Protein AF-B7PDA0-F1 (afdb_monomer_lite)

Structure (mmCIF, N/CA/C/O backbone):
data_AF-B7PDA0-F1
#
_entry.id   AF-B7PDA0-F1
#
loop_
_atom_site.group_PDB
_atom_site.id
_atom_site.type_symbol
_atom_site.label_atom_id
_atom_site.label_alt_id
_atom_site.label_comp_id
_atom_site.label_asym_id
_atom_site.label_entity_id
_atom_site.label_seq_id
_atom_site.pdbx_PDB_ins_code
_atom_site.Cartn_x
_atom_site.Cartn_y
_atom_site.Cartn_z
_atom_site.occupancy
_atom_site.B_iso_or_equiv
_atom_site.auth_seq_id
_atom_site.auth_comp_id
_atom_site.auth_asym_id
_atom_site.auth_atom_id
_atom_site.pdbx_PDB_model_num
ATOM 1 N N . MET A 1 1 ? 24.132 -3.371 -11.808 1.00 82.56 1 MET A N 1
ATOM 2 C CA . MET A 1 1 ? 24.101 -2.641 -10.522 1.00 82.56 1 MET A CA 1
ATOM 3 C C . MET A 1 1 ? 23.304 -1.367 -10.715 1.00 82.56 1 MET A C 1
ATOM 5 O O . MET A 1 1 ? 23.532 -0.691 -11.712 1.00 82.56 1 MET A O 1
ATOM 9 N N . CYS A 1 2 ? 22.352 -1.078 -9.827 1.00 94.75 2 CYS A N 1
ATOM 10 C CA . CYS A 1 2 ? 21.539 0.135 -9.907 1.00 94.75 2 CYS A CA 1
ATOM 11 C C . CYS A 1 2 ? 22.238 1.272 -9.139 1.00 94.75 2 CYS A C 1
ATOM 13 O O . CYS A 1 2 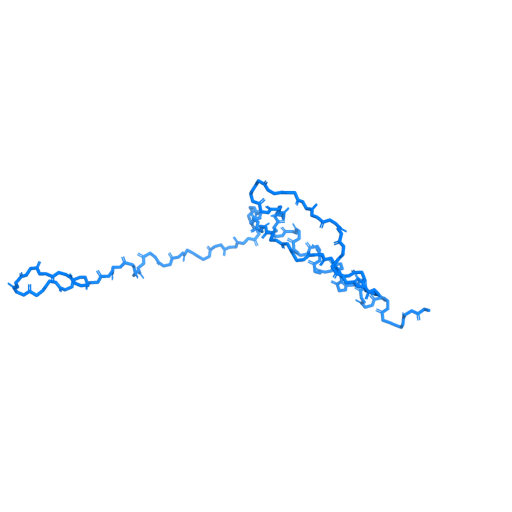? 22.461 1.119 -7.940 1.00 94.75 2 CYS A O 1
ATOM 15 N N . PRO A 1 3 ? 22.563 2.418 -9.768 1.00 96.25 3 PRO A N 1
ATOM 16 C CA . PRO A 1 3 ? 23.236 3.527 -9.081 1.00 96.25 3 PRO A CA 1
ATOM 17 C C . PRO A 1 3 ? 22.450 4.102 -7.893 1.00 96.25 3 PRO A C 1
ATOM 19 O O . PRO A 1 3 ? 23.038 4.666 -6.976 1.00 96.25 3 PRO A O 1
ATOM 22 N N . ALA A 1 4 ? 21.124 3.953 -7.905 1.00 97.00 4 ALA A N 1
ATOM 23 C CA . ALA A 1 4 ? 20.220 4.477 -6.886 1.00 97.00 4 ALA A CA 1
ATOM 24 C C . ALA A 1 4 ? 19.771 3.419 -5.861 1.00 97.00 4 ALA A C 1
ATOM 26 O O . ALA A 1 4 ? 18.840 3.672 -5.103 1.00 97.00 4 ALA A O 1
ATOM 27 N N . GLU A 1 5 ? 20.408 2.246 -5.816 1.00 97.56 5 GLU A N 1
ATOM 28 C CA . GLU A 1 5 ? 20.005 1.137 -4.939 1.00 97.56 5 GLU A CA 1
ATOM 29 C C . GLU A 1 5 ? 19.922 1.549 -3.461 1.00 97.56 5 GLU A C 1
ATOM 31 O O . GLU A 1 5 ? 18.895 1.352 -2.814 1.00 97.56 5 GLU A O 1
ATOM 36 N N . SER A 1 6 ? 20.961 2.202 -2.936 1.00 97.25 6 SER A N 1
ATOM 37 C CA . SER A 1 6 ? 20.982 2.661 -1.541 1.00 97.25 6 SER A CA 1
ATOM 38 C C . SER A 1 6 ? 19.885 3.684 -1.237 1.00 97.25 6 SER A C 1
ATOM 40 O O . SER A 1 6 ? 19.309 3.662 -0.149 1.00 97.25 6 SER A O 1
ATOM 42 N N . LEU A 1 7 ? 19.582 4.566 -2.195 1.00 97.94 7 LEU A N 1
ATOM 43 C CA . LEU A 1 7 ? 18.528 5.568 -2.046 1.00 97.94 7 LEU A CA 1
ATOM 44 C C . LEU A 1 7 ? 17.145 4.906 -2.044 1.00 97.94 7 LEU A C 1
ATOM 46 O O . LEU A 1 7 ? 16.350 5.175 -1.147 1.00 97.94 7 LEU A O 1
ATOM 50 N N . ALA A 1 8 ? 16.892 4.001 -2.991 1.00 97.75 8 ALA A N 1
ATOM 51 C CA . ALA A 1 8 ? 15.637 3.260 -3.086 1.00 97.75 8 ALA A CA 1
ATOM 52 C C . ALA A 1 8 ? 15.386 2.406 -1.833 1.00 97.75 8 ALA A C 1
ATOM 54 O O . ALA A 1 8 ? 14.276 2.389 -1.303 1.00 97.75 8 ALA A O 1
ATOM 55 N N . ASN A 1 9 ? 16.423 1.755 -1.297 1.00 97.81 9 ASN A N 1
ATOM 56 C CA . ASN A 1 9 ? 16.317 0.980 -0.060 1.00 97.81 9 ASN A CA 1
ATOM 57 C C . ASN A 1 9 ? 15.915 1.855 1.136 1.00 97.81 9 ASN A C 1
ATOM 59 O O . ASN A 1 9 ? 15.052 1.468 1.927 1.00 97.81 9 ASN A O 1
ATOM 63 N N . LEU A 1 10 ? 16.511 3.044 1.260 1.00 98.31 10 LEU A N 1
ATOM 64 C CA . LEU A 1 10 ? 16.169 3.999 2.313 1.00 98.31 10 LEU A CA 1
ATOM 65 C C . LEU A 1 10 ? 14.737 4.519 2.154 1.00 98.31 10 LEU A C 1
ATOM 67 O O . LEU A 1 10 ? 14.002 4.601 3.139 1.00 98.31 10 LEU A O 1
ATOM 71 N N . GLU A 1 11 ? 14.326 4.830 0.926 1.00 98.31 11 GLU A N 1
ATOM 72 C CA . GLU A 1 11 ? 12.968 5.269 0.614 1.00 98.31 11 GLU A CA 1
ATOM 73 C C . GLU A 1 11 ? 11.934 4.208 1.013 1.00 98.31 11 GLU A C 1
ATOM 75 O O . GLU A 1 11 ? 11.055 4.483 1.836 1.00 98.31 11 GLU A O 1
ATOM 80 N N . VAL A 1 12 ? 12.078 2.978 0.510 1.00 98.12 12 VAL A N 1
ATOM 81 C CA . VAL A 1 12 ? 11.176 1.859 0.824 1.00 98.12 12 VAL A CA 1
ATOM 82 C C . VAL A 1 12 ? 11.126 1.612 2.330 1.00 98.12 12 VAL A C 1
ATOM 84 O O . VAL A 1 12 ? 10.039 1.456 2.890 1.00 98.12 12 VAL A O 1
ATOM 87 N N . PHE A 1 13 ? 12.276 1.634 3.008 1.00 98.31 13 PHE A N 1
ATOM 88 C CA . PHE A 1 13 ? 12.345 1.457 4.456 1.00 98.31 13 PHE A CA 1
ATOM 89 C C . PHE A 1 1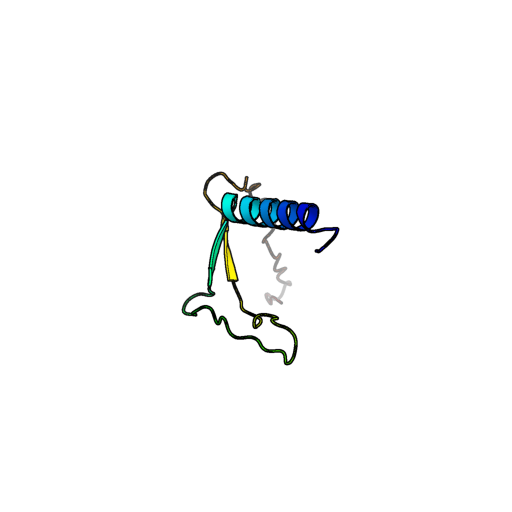3 ? 11.555 2.535 5.202 1.00 98.31 13 PHE A C 1
ATOM 91 O O . PHE A 1 13 ? 10.728 2.211 6.059 1.00 98.31 13 PHE A O 1
ATOM 98 N N . LEU A 1 14 ? 11.774 3.814 4.887 1.00 98.25 14 LEU A N 1
ATOM 99 C CA . LEU A 1 14 ? 11.089 4.911 5.567 1.00 98.25 14 LEU A CA 1
ATOM 100 C C . LEU A 1 14 ? 9.582 4.879 5.306 1.00 98.25 14 LEU A C 1
ATOM 102 O O . LEU A 1 14 ? 8.810 5.010 6.256 1.00 98.25 14 LEU A O 1
ATOM 106 N N . TYR A 1 15 ? 9.149 4.650 4.065 1.00 97.94 15 TYR A N 1
ATOM 107 C CA . TYR A 1 15 ? 7.723 4.544 3.752 1.00 97.94 15 TYR A CA 1
ATOM 108 C C . TYR A 1 15 ? 7.072 3.365 4.471 1.00 97.94 15 TYR A C 1
ATOM 110 O O . TYR A 1 15 ? 6.077 3.551 5.177 1.00 97.94 15 TYR A O 1
ATOM 118 N N . LEU A 1 16 ? 7.653 2.170 4.347 1.00 97.94 16 LEU A N 1
ATOM 119 C CA . LEU A 1 16 ? 7.093 0.952 4.921 1.00 97.94 16 LEU A CA 1
ATOM 120 C C . LEU A 1 16 ? 7.034 1.031 6.447 1.00 97.94 16 LEU A C 1
ATOM 122 O O . LEU A 1 16 ? 5.987 0.776 7.045 1.00 97.94 16 LEU A O 1
ATOM 126 N N . THR A 1 17 ? 8.131 1.428 7.094 1.00 96.94 17 THR A N 1
ATOM 127 C CA . THR A 1 17 ? 8.176 1.506 8.559 1.00 96.94 17 THR A CA 1
ATOM 128 C C . THR A 1 17 ? 7.235 2.572 9.098 1.00 96.94 17 THR A C 1
ATOM 130 O O . THR A 1 17 ? 6.521 2.299 10.060 1.00 96.94 17 THR A O 1
ATOM 133 N N . ARG A 1 18 ? 7.153 3.759 8.482 1.00 95.75 18 ARG A N 1
ATOM 134 C CA . ARG A 1 18 ? 6.219 4.811 8.920 1.00 95.75 18 ARG A CA 1
ATOM 135 C C . ARG A 1 18 ? 4.767 4.395 8.757 1.00 95.75 18 ARG A C 1
ATOM 137 O O . ARG A 1 18 ? 3.958 4.643 9.654 1.00 95.75 18 ARG A O 1
ATOM 144 N N . LEU A 1 19 ? 4.441 3.759 7.639 1.00 96.00 19 LEU A N 1
ATOM 145 C CA . LEU A 1 19 ? 3.100 3.270 7.356 1.00 96.00 19 LEU A CA 1
ATOM 146 C C . LEU A 1 19 ? 2.695 2.205 8.380 1.00 96.00 19 LEU A C 1
ATOM 148 O O . LEU A 1 19 ? 1.649 2.338 9.015 1.00 96.00 19 LEU A O 1
ATOM 152 N N . LEU A 1 20 ? 3.562 1.226 8.643 1.00 95.44 20 LEU A N 1
ATOM 153 C CA . LEU A 1 20 ? 3.286 0.172 9.619 1.00 95.44 20 LEU A CA 1
ATOM 154 C C . LEU A 1 20 ? 3.340 0.667 11.069 1.00 95.44 20 LEU A C 1
ATOM 156 O O . LEU A 1 20 ? 2.580 0.184 11.892 1.00 95.44 20 LEU A O 1
ATOM 160 N N . GLN A 1 21 ? 4.156 1.657 11.426 1.00 94.88 21 GLN A N 1
ATOM 161 C CA . GLN A 1 21 ? 4.125 2.249 12.774 1.00 94.88 21 GLN A CA 1
ATOM 162 C C . GLN A 1 21 ? 2.779 2.928 13.074 1.00 94.88 21 GLN A C 1
ATOM 164 O O . GLN A 1 21 ? 2.325 2.951 14.222 1.00 94.88 21 GLN A O 1
ATOM 169 N N . LYS A 1 22 ? 2.130 3.490 12.049 1.00 95.00 22 LYS A N 1
ATOM 170 C CA . LYS A 1 22 ? 0.900 4.270 12.214 1.00 95.00 22 LYS A CA 1
ATOM 171 C C . LYS A 1 22 ? -0.372 3.479 11.955 1.00 95.00 22 LYS A C 1
ATOM 173 O O . LYS A 1 22 ? -1.390 3.818 12.552 1.00 95.00 22 LYS A O 1
ATOM 178 N N . PHE A 1 23 ? -0.321 2.452 11.113 1.00 96.88 23 PHE A N 1
ATOM 179 C CA . PHE A 1 23 ? -1.504 1.737 10.654 1.00 96.88 23 PHE A CA 1
ATOM 180 C C . PHE A 1 23 ? -1.346 0.216 10.738 1.00 96.88 23 PHE A C 1
ATOM 182 O O . PHE A 1 23 ? -0.282 -0.366 10.516 1.00 96.88 23 PHE A O 1
ATOM 189 N N . THR A 1 24 ? -2.450 -0.448 11.040 1.00 95.62 24 THR A N 1
ATOM 190 C CA . THR A 1 24 ? -2.684 -1.848 10.703 1.00 95.62 24 THR A CA 1
ATOM 191 C C . THR A 1 24 ? -3.314 -1.877 9.316 1.00 95.62 24 THR A C 1
ATOM 193 O O . THR A 1 24 ? -4.366 -1.275 9.103 1.00 95.62 24 THR A O 1
ATOM 196 N N . VAL A 1 25 ? -2.643 -2.528 8.368 1.00 95.00 25 VAL A N 1
ATOM 197 C CA . VAL A 1 25 ? -3.091 -2.636 6.975 1.00 95.00 25 VAL A CA 1
ATOM 198 C C . VAL A 1 25 ? -3.803 -3.965 6.801 1.00 95.00 25 VAL A C 1
ATOM 200 O O . VAL A 1 25 ? -3.253 -5.002 7.166 1.00 95.00 25 VAL A O 1
ATOM 203 N N . LEU A 1 26 ? -5.018 -3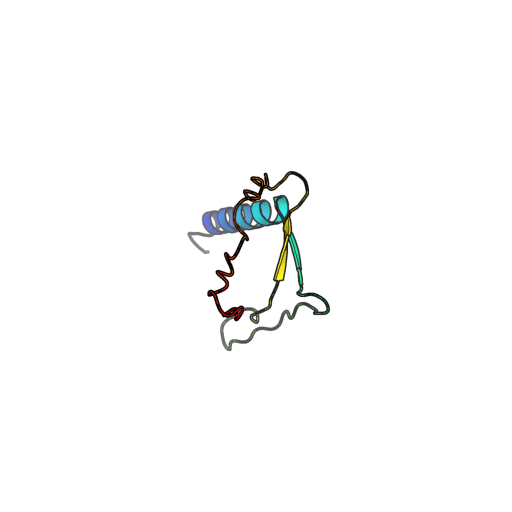.930 6.269 1.00 95.44 26 LEU A N 1
ATOM 204 C CA . LEU A 1 26 ? -5.859 -5.103 6.047 1.00 95.44 26 LEU A CA 1
ATOM 205 C C . LEU A 1 26 ? -6.435 -5.065 4.627 1.00 95.44 26 LEU A C 1
ATOM 207 O O . LEU A 1 26 ? -6.545 -3.978 4.051 1.00 95.44 26 LEU A O 1
ATOM 211 N N . PRO A 1 27 ? -6.852 -6.210 4.066 1.00 96.19 27 PRO A N 1
ATOM 212 C CA . PRO A 1 27 ? -7.689 -6.207 2.874 1.00 96.19 27 PRO A CA 1
ATOM 213 C C . PRO A 1 27 ? -9.027 -5.495 3.134 1.00 96.19 27 PRO A C 1
ATOM 215 O O . PRO A 1 27 ? -9.420 -5.221 4.283 1.00 96.19 27 PRO A O 1
ATOM 218 N N . GLU A 1 28 ? -9.744 -5.202 2.053 1.00 94.88 28 GLU A N 1
ATOM 219 C CA . GLU A 1 28 ? -11.167 -4.880 2.127 1.00 94.88 28 GLU A CA 1
ATOM 220 C C . GLU A 1 28 ? -11.943 -6.002 2.854 1.00 94.88 28 GLU A C 1
ATOM 222 O O . GLU A 1 28 ? -11.573 -7.179 2.808 1.00 94.88 28 GLU A O 1
ATOM 227 N N . ASP A 1 29 ? -12.990 -5.632 3.596 1.00 93.31 29 ASP A N 1
ATOM 228 C CA . ASP A 1 29 ? -13.757 -6.580 4.407 1.00 93.31 29 ASP A CA 1
ATOM 229 C C . ASP A 1 29 ? -14.320 -7.725 3.553 1.00 93.31 29 ASP A C 1
ATOM 231 O O . ASP A 1 29 ? -14.969 -7.503 2.535 1.00 93.31 29 ASP A O 1
ATOM 235 N N . GLY A 1 30 ? -14.048 -8.965 3.970 1.00 92.88 30 GLY A N 1
ATOM 236 C CA . GLY A 1 30 ? -14.498 -10.167 3.262 1.00 92.88 30 GLY A CA 1
ATOM 237 C C . GLY A 1 30 ? -13.723 -10.510 1.984 1.00 92.88 30 GLY A C 1
ATOM 238 O O . GLY A 1 30 ? -14.109 -11.452 1.298 1.00 92.88 30 GLY A O 1
ATOM 239 N N . THR A 1 31 ? -12.632 -9.801 1.665 1.00 93.06 31 THR A N 1
ATOM 240 C CA . THR A 1 31 ? -11.796 -10.087 0.482 1.00 93.06 31 THR A CA 1
ATOM 241 C C . THR A 1 31 ? -10.412 -10.626 0.841 1.00 93.06 31 THR A C 1
ATOM 243 O O . THR A 1 31 ? -9.861 -10.346 1.907 1.00 93.06 31 THR A O 1
ATOM 246 N N . THR A 1 32 ? -9.839 -11.412 -0.071 1.00 93.06 32 THR A N 1
ATOM 247 C CA . THR A 1 32 ? -8.456 -11.903 -0.007 1.00 93.06 32 THR A CA 1
ATOM 248 C C . THR A 1 32 ? -7.571 -11.123 -0.974 1.00 93.06 32 THR A C 1
ATOM 250 O O . THR A 1 32 ? -8.030 -10.705 -2.034 1.00 93.06 32 THR A O 1
ATOM 253 N N . ILE A 1 33 ? -6.296 -10.963 -0.625 1.00 93.69 33 ILE A N 1
ATOM 254 C CA . ILE A 1 33 ? -5.302 -10.285 -1.465 1.00 93.69 33 ILE A CA 1
ATOM 255 C C . ILE A 1 33 ? -5.001 -11.129 -2.707 1.00 93.69 33 ILE A C 1
ATOM 257 O O . ILE A 1 33 ? -4.662 -12.307 -2.588 1.00 93.69 33 ILE A O 1
ATOM 261 N N . ASP A 1 34 ? -5.094 -10.512 -3.883 1.00 92.56 34 ASP A N 1
ATOM 262 C CA . ASP A 1 34 ? -4.661 -11.101 -5.153 1.00 92.56 34 ASP A CA 1
ATOM 263 C C . ASP A 1 34 ? -3.209 -10.677 -5.412 1.00 92.56 34 ASP A C 1
ATOM 265 O O . ASP A 1 34 ? -2.881 -9.488 -5.372 1.00 92.56 34 ASP A O 1
ATOM 269 N N . LEU A 1 35 ? -2.327 -11.656 -5.616 1.00 91.12 35 LEU A N 1
ATOM 270 C CA . LEU A 1 35 ? -0.895 -11.441 -5.856 1.00 91.12 35 LEU A CA 1
ATOM 271 C C . LEU A 1 35 ? -0.523 -11.576 -7.340 1.00 91.12 35 LEU A C 1
ATOM 273 O O . LEU A 1 35 ? 0.660 -11.535 -7.676 1.00 91.12 35 LEU A O 1
ATOM 277 N N . ASN A 1 36 ? -1.512 -11.750 -8.221 1.00 91.12 36 ASN A N 1
ATOM 278 C CA . ASN A 1 36 ? -1.290 -11.762 -9.660 1.00 91.12 36 ASN A CA 1
ATOM 279 C C . ASN A 1 36 ? -1.046 -10.348 -10.217 1.00 91.12 36 ASN A C 1
ATOM 281 O O . ASN A 1 36 ? -1.301 -9.325 -9.572 1.00 91.12 36 ASN A O 1
ATOM 285 N N . TYR A 1 37 ? -0.555 -10.313 -11.453 1.00 89.62 37 TYR A N 1
ATOM 286 C CA . TYR A 1 37 ? -0.237 -9.100 -12.198 1.00 89.62 37 TYR A CA 1
ATOM 287 C C . TYR A 1 37 ? -1.219 -8.933 -13.360 1.00 89.62 37 TYR A C 1
ATOM 289 O O . TYR A 1 37 ? -1.558 -9.916 -14.017 1.00 89.62 37 TYR A O 1
ATOM 297 N N . ASP A 1 38 ? -1.625 -7.696 -13.643 1.00 82.62 38 ASP A N 1
ATOM 298 C CA . ASP A 1 38 ? -2.545 -7.384 -14.752 1.00 82.62 38 ASP A CA 1
ATOM 299 C C . ASP A 1 38 ? -1.803 -6.986 -16.046 1.00 82.62 38 ASP A C 1
ATOM 301 O O . ASP A 1 38 ? -2.432 -6.608 -17.032 1.00 82.62 38 ASP A O 1
ATOM 305 N N . THR A 1 39 ? -0.462 -6.995 -16.063 1.00 79.44 39 THR A N 1
ATOM 306 C CA . THR A 1 39 ? 0.333 -6.415 -17.162 1.00 79.44 39 THR A CA 1
ATOM 307 C C . THR A 1 39 ? 1.309 -7.411 -17.781 1.00 79.44 39 THR A C 1
ATOM 309 O O . THR A 1 39 ? 2.092 -8.061 -17.092 1.00 79.44 39 THR A O 1
ATOM 312 N N . GLU A 1 40 ? 1.315 -7.481 -19.112 1.00 76.94 40 GLU A N 1
ATOM 313 C CA . GLU A 1 40 ? 2.313 -8.228 -19.877 1.00 76.94 40 GLU A CA 1
ATOM 314 C C . GLU A 1 40 ? 3.630 -7.430 -19.932 1.00 76.94 40 GLU A C 1
ATOM 316 O O . GLU A 1 40 ? 3.662 -6.276 -20.354 1.00 76.94 40 GLU A O 1
ATOM 321 N N . GLY A 1 41 ? 4.729 -8.026 -19.458 1.00 77.62 41 GLY A N 1
ATOM 322 C CA . GLY A 1 41 ? 6.074 -7.426 -19.484 1.00 77.62 41 GLY A CA 1
ATOM 323 C C . GLY A 1 41 ? 6.462 -6.583 -18.261 1.00 77.62 41 GLY A C 1
ATOM 324 O O . GLY A 1 41 ? 7.649 -6.314 -18.075 1.00 77.62 41 GLY A O 1
ATOM 325 N N . PHE A 1 42 ? 5.513 -6.235 -17.386 1.00 76.94 42 PHE A N 1
ATOM 326 C CA . PHE A 1 42 ? 5.781 -5.552 -16.116 1.00 76.94 42 PHE A CA 1
ATOM 327 C C . PHE A 1 42 ? 5.076 -6.257 -14.955 1.00 76.94 42 PHE A C 1
ATOM 329 O O . PHE A 1 42 ? 3.884 -6.534 -15.020 1.00 76.94 42 PHE A O 1
ATOM 336 N N . CYS A 1 43 ? 5.788 -6.491 -13.852 1.00 84.75 43 CYS A N 1
ATOM 337 C CA . CYS A 1 43 ? 5.230 -7.092 -12.637 1.00 84.75 43 CYS A CA 1
ATOM 338 C C . CYS A 1 43 ? 4.452 -6.055 -11.802 1.00 84.75 43 CYS A C 1
ATOM 340 O O . CYS A 1 43 ? 4.793 -5.799 -10.645 1.00 84.75 43 CYS A O 1
ATOM 342 N N . ILE A 1 44 ? 3.442 -5.412 -12.397 1.00 90.19 44 ILE A N 1
ATOM 343 C CA . ILE A 1 44 ? 2.574 -4.454 -11.700 1.00 90.19 44 ILE A CA 1
ATOM 344 C C . ILE A 1 44 ? 1.432 -5.232 -11.043 1.00 90.19 44 ILE A C 1
ATOM 346 O O . ILE A 1 44 ? 0.668 -5.893 -11.754 1.00 90.19 44 ILE A O 1
ATOM 350 N N . PRO A 1 45 ? 1.326 -5.217 -9.703 1.00 90.81 45 PRO A N 1
ATOM 351 C CA . PRO A 1 45 ? 0.287 -5.965 -9.012 1.00 90.81 45 PRO A CA 1
ATOM 352 C C . PRO A 1 45 ? -1.089 -5.419 -9.383 1.00 90.81 45 PRO A C 1
ATOM 354 O O . PRO A 1 45 ? -1.260 -4.215 -9.600 1.00 90.81 45 PRO A O 1
ATOM 357 N N . LYS A 1 46 ? -2.079 -6.308 -9.406 1.00 90.94 46 LYS A N 1
ATOM 358 C CA . LYS A 1 46 ? -3.474 -5.933 -9.620 1.00 90.94 46 LYS A CA 1
ATOM 359 C C . LYS A 1 46 ? -3.943 -4.877 -8.621 1.00 90.94 46 LYS A C 1
ATOM 361 O O . LYS A 1 46 ? -3.618 -4.924 -7.428 1.00 90.94 46 LYS A O 1
ATOM 366 N N . SER A 1 47 ? -4.739 -3.926 -9.112 1.00 91.88 47 SER A N 1
ATOM 367 C CA . SER A 1 47 ? -5.333 -2.894 -8.262 1.00 91.88 47 SER A CA 1
ATOM 368 C C . SER A 1 47 ? -6.299 -3.529 -7.265 1.00 91.88 47 SER A C 1
ATOM 370 O O . SER A 1 47 ? -7.226 -4.243 -7.645 1.00 91.88 47 SER A O 1
ATOM 372 N N . GLN A 1 48 ? -6.076 -3.272 -5.978 1.00 93.06 48 GLN A N 1
ATOM 373 C CA . GLN A 1 48 ? -6.863 -3.846 -4.894 1.00 93.06 48 GLN A CA 1
ATOM 374 C C . GLN A 1 48 ? -7.070 -2.837 -3.770 1.00 93.06 48 GLN A C 1
ATOM 376 O O . GLN A 1 48 ? -6.209 -2.003 -3.479 1.00 93.06 48 GLN A O 1
ATOM 381 N N . ARG A 1 49 ? -8.244 -2.900 -3.140 1.00 95.38 49 ARG A N 1
ATOM 382 C CA . ARG A 1 49 ? -8.616 -1.996 -2.053 1.00 95.38 49 ARG A CA 1
ATOM 383 C C . ARG A 1 49 ? -8.044 -2.514 -0.738 1.00 95.38 49 ARG A C 1
ATOM 385 O O . ARG A 1 49 ? -8.185 -3.683 -0.396 1.00 95.38 49 ARG A O 1
ATOM 392 N N . LEU A 1 50 ? -7.417 -1.610 0.007 1.00 95.62 50 LEU A N 1
ATOM 393 C CA . LEU A 1 50 ? -6.847 -1.872 1.324 1.00 95.62 50 LEU A CA 1
ATOM 394 C C . LEU A 1 50 ? -7.468 -0.932 2.350 1.00 95.62 50 LEU A C 1
ATOM 396 O O . LEU A 1 50 ? -7.849 0.200 2.041 1.00 95.62 50 LEU A O 1
ATOM 400 N N . ARG A 1 51 ? -7.524 -1.390 3.595 1.00 95.25 51 ARG A N 1
ATOM 401 C CA . ARG A 1 51 ? -7.943 -0.594 4.745 1.00 95.25 51 ARG A CA 1
ATOM 402 C C . ARG A 1 51 ? -6.743 -0.289 5.622 1.00 95.25 51 ARG A C 1
ATOM 404 O O . ARG A 1 51 ? -5.938 -1.166 5.924 1.00 95.25 51 ARG A O 1
ATOM 411 N N . PHE A 1 52 ? -6.666 0.958 6.068 1.00 95.44 52 PHE A N 1
ATOM 412 C CA . PHE A 1 52 ? -5.614 1.459 6.943 1.00 95.44 52 PHE A CA 1
ATOM 413 C C . PHE A 1 52 ? -6.239 1.850 8.278 1.00 95.44 52 PHE A C 1
ATOM 415 O O . PHE A 1 52 ? -6.835 2.918 8.403 1.00 95.44 52 PHE A O 1
ATOM 422 N N . ILE A 1 53 ? -6.121 0.978 9.278 1.00 94.75 53 ILE A N 1
ATOM 423 C CA . ILE A 1 53 ? -6.675 1.208 10.615 1.00 94.75 53 ILE A CA 1
ATOM 424 C C . ILE A 1 53 ? -5.591 1.854 11.485 1.00 94.75 53 ILE A C 1
ATOM 426 O O . ILE A 1 53 ? -4.544 1.237 11.677 1.00 94.75 53 ILE A O 1
ATOM 430 N N . PRO A 1 54 ? -5.786 3.071 12.019 1.00 94.88 54 PRO A N 1
ATOM 431 C CA . PRO A 1 54 ? -4.809 3.703 12.901 1.00 94.88 54 PRO A CA 1
ATOM 432 C C . PRO A 1 54 ? -4.463 2.832 14.114 1.00 94.88 54 PRO A C 1
ATOM 434 O O . PRO A 1 54 ? -5.350 2.287 14.767 1.00 94.88 54 PRO A O 1
ATOM 437 N N . ARG A 1 55 ? -3.175 2.730 14.455 1.00 90.44 55 ARG A N 1
ATOM 438 C CA . ARG A 1 55 ? -2.729 2.113 15.712 1.00 90.44 55 ARG A CA 1
ATOM 439 C C . ARG A 1 55 ? -2.875 3.109 16.864 1.00 90.44 55 ARG A C 1
ATOM 441 O O . ARG A 1 55 ? -2.635 4.307 16.688 1.00 90.44 55 ARG A O 1
ATOM 448 N N . ASN A 1 56 ? -3.269 2.615 18.041 1.00 77.56 56 ASN A N 1
ATOM 449 C CA . ASN A 1 56 ? -3.477 3.447 19.228 1.00 77.56 56 ASN A CA 1
ATOM 450 C C . ASN A 1 56 ? -2.237 4.302 19.534 1.00 77.56 56 ASN A C 1
ATOM 452 O O . ASN A 1 56 ? -1.121 3.795 19.590 1.00 77.56 56 ASN A O 1
ATOM 456 N N . GLY A 1 57 ? -2.449 5.607 19.728 1.00 72.19 57 GLY A N 1
ATOM 457 C CA . GLY A 1 57 ? -1.393 6.578 20.034 1.00 72.19 57 GLY A CA 1
ATOM 458 C C . GLY A 1 57 ? -0.646 7.153 18.822 1.00 72.19 57 GLY A C 1
ATOM 459 O O . GLY A 1 57 ? 0.044 8.159 18.973 1.00 72.19 57 GLY A O 1
ATOM 460 N N . SER A 1 58 ? -0.812 6.593 17.617 1.00 65.81 58 SER A N 1
ATOM 461 C CA . SER A 1 58 ? -0.054 7.022 16.427 1.00 65.81 58 SER A CA 1
ATOM 462 C C . SER A 1 58 ? -0.668 8.208 15.674 1.00 65.81 58 SER A C 1
ATOM 464 O O . SER A 1 58 ? 0.011 8.859 14.872 1.00 65.81 58 SER A O 1
ATOM 466 N N . ILE A 1 59 ? -1.948 8.505 15.907 1.00 69.81 59 ILE A N 1
ATOM 467 C CA . ILE A 1 59 ? -2.644 9.652 15.319 1.00 69.81 59 ILE A CA 1
ATOM 468 C C . ILE A 1 59 ? -3.316 10.420 16.450 1.00 69.81 59 ILE A C 1
ATOM 470 O O . ILE A 1 59 ? -4.239 9.919 17.085 1.00 69.81 59 ILE A O 1
ATOM 474 N N . LYS A 1 60 ? -2.859 11.650 16.702 1.00 67.31 60 LYS A N 1
ATOM 475 C CA . LYS A 1 60 ? -3.615 12.591 17.529 1.00 67.31 60 LYS A CA 1
ATOM 476 C C . LYS A 1 60 ? -4.831 13.016 16.716 1.00 67.31 60 LYS A C 1
ATOM 478 O O . LYS A 1 60 ? -4.713 13.861 15.831 1.00 67.31 60 LYS A O 1
ATOM 483 N N . THR A 1 61 ? -5.981 12.408 16.975 1.00 58.84 61 THR A N 1
ATOM 484 C CA . THR A 1 61 ? -7.257 12.929 16.495 1.00 58.84 61 THR A CA 1
ATOM 485 C C . THR A 1 61 ? -7.412 14.323 17.085 1.00 58.84 61 THR A C 1
ATOM 487 O O . THR A 1 61 ? -7.626 14.489 18.284 1.00 58.84 61 THR A O 1
ATOM 490 N N . LYS A 1 62 ? -7.274 15.356 16.251 1.00 60.12 62 LYS A N 1
ATOM 491 C CA . LYS A 1 62 ? -7.897 16.635 16.577 1.00 60.12 62 LYS A CA 1
ATOM 492 C C . LYS A 1 62 ? -9.390 16.325 16.642 1.00 60.12 62 LYS A C 1
ATOM 494 O O . LYS A 1 62 ? -9.909 15.739 15.692 1.00 60.12 62 LYS A O 1
ATOM 499 N N . ALA A 1 63 ? -10.035 16.616 17.772 1.00 50.19 63 ALA A N 1
ATOM 500 C CA . ALA A 1 63 ? -11.471 16.416 17.905 1.00 50.19 63 ALA A CA 1
ATOM 501 C C . ALA A 1 63 ? -12.160 17.021 16.669 1.00 50.19 63 ALA A C 1
ATOM 503 O O . ALA A 1 63 ? -11.809 18.150 16.294 1.00 50.19 63 ALA A O 1
ATOM 504 N N . PRO A 1 64 ? -13.076 16.300 15.996 1.00 52.59 64 PRO A N 1
ATOM 505 C CA . PRO A 1 64 ? -13.948 16.963 15.045 1.00 52.59 64 PRO A CA 1
ATOM 506 C C . PRO A 1 64 ? -14.634 18.084 15.825 1.00 52.59 64 PRO A C 1
ATOM 508 O O . PRO A 1 64 ? -15.170 17.843 16.907 1.00 52.59 64 PRO A O 1
ATOM 511 N N . ASN A 1 65 ? -14.539 19.323 15.337 1.00 52.00 65 ASN A N 1
ATOM 512 C CA . ASN A 1 65 ? -15.363 20.398 15.874 1.00 52.00 65 ASN A CA 1
ATOM 513 C C . ASN A 1 65 ? -16.812 19.905 15.797 1.00 52.00 65 ASN A C 1
ATOM 515 O O . ASN A 1 65 ? -17.343 19.721 14.705 1.00 52.00 65 ASN A O 1
ATOM 519 N N . LEU A 1 66 ? -17.426 19.648 16.952 1.00 54.59 66 LEU A N 1
ATOM 520 C CA . LEU A 1 66 ? -18.810 19.191 17.107 1.00 54.59 66 LEU A CA 1
ATOM 521 C C . LEU A 1 66 ? -19.802 20.348 16.875 1.00 54.59 66 LEU A C 1
ATOM 523 O O . LEU A 1 66 ? -20.802 20.481 17.566 1.00 54.59 66 LEU A O 1
ATOM 527 N N . LEU A 1 67 ? -19.497 21.213 15.908 1.00 58.00 67 LEU A N 1
ATOM 528 C CA . LEU A 1 67 ? -20.306 22.349 15.491 1.00 58.00 67 LEU A CA 1
ATOM 529 C C . LEU A 1 67 ? -20.193 22.460 13.971 1.00 58.00 67 LEU A C 1
ATOM 531 O O . LEU A 1 67 ? -19.215 22.989 13.448 1.00 58.00 67 LEU A O 1
ATOM 535 N N . GLN A 1 68 ? -21.148 21.819 13.295 1.00 48.78 68 GLN A N 1
ATOM 536 C CA . GLN A 1 68 ? -22.002 22.366 12.229 1.00 48.78 68 GLN A CA 1
ATOM 537 C C . GLN A 1 68 ? -22.465 21.232 11.292 1.00 48.78 68 GLN A C 1
ATOM 539 O O . GLN A 1 68 ? -22.212 21.237 10.092 1.00 48.78 68 GLN A O 1
ATOM 544 N N . ALA A 1 69 ? -23.161 20.238 11.845 1.00 47.81 69 ALA A N 1
ATOM 545 C CA . ALA A 1 69 ? -24.102 19.429 11.072 1.00 47.81 69 ALA A CA 1
ATOM 546 C C . ALA A 1 69 ? -25.527 19.773 11.526 1.00 47.81 69 ALA A C 1
ATOM 548 O O . ALA A 1 69 ? -26.321 18.901 11.848 1.00 47.81 69 ALA A O 1
ATOM 549 N N . GLU A 1 70 ? -25.838 21.066 11.593 1.00 47.50 70 GLU A N 1
ATOM 550 C CA . GLU A 1 70 ? -27.220 21.525 11.523 1.00 47.50 70 GLU A CA 1
ATOM 551 C C . GLU A 1 70 ? -27.422 22.023 10.098 1.00 47.50 70 GLU A C 1
ATOM 553 O O . GLU A 1 70 ? -26.945 23.095 9.726 1.00 47.50 70 GLU A O 1
ATOM 558 N N . MET A 1 71 ? -28.083 21.204 9.278 1.00 49.50 71 MET A N 1
ATOM 559 C CA . MET A 1 71 ? -28.782 21.714 8.107 1.00 49.50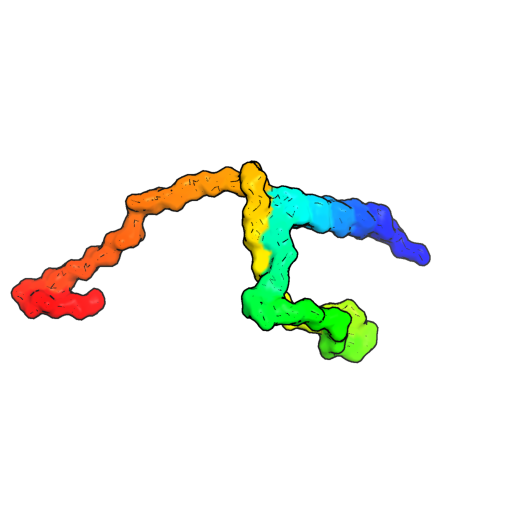 71 MET A CA 1
ATOM 560 C C . MET A 1 71 ? -29.940 22.561 8.636 1.00 49.50 71 MET A C 1
ATOM 562 O O . MET A 1 71 ? -30.823 22.005 9.292 1.00 49.50 71 MET A O 1
ATOM 566 N N . PRO A 1 72 ? -29.976 23.885 8.413 1.00 45.06 72 PRO A N 1
ATOM 567 C CA . PRO A 1 72 ? -31.158 24.644 8.759 1.00 45.06 72 PRO A CA 1
ATOM 568 C C . PRO A 1 72 ? -32.218 24.326 7.705 1.00 45.06 72 PRO A C 1
ATOM 570 O O . PRO A 1 72 ? -32.266 24.962 6.653 1.00 45.06 72 PRO A O 1
ATOM 573 N N . SER A 1 73 ? -33.080 23.348 7.979 1.00 53.31 73 SER A N 1
ATOM 574 C CA . SER A 1 73 ? -34.349 23.221 7.270 1.00 53.31 73 SER A CA 1
ATOM 575 C C . SER A 1 73 ? -35.182 24.452 7.619 1.00 53.31 73 SER A C 1
ATOM 577 O O . SER A 1 73 ? -35.880 24.488 8.636 1.00 53.31 73 SER A O 1
ATOM 579 N N . ARG A 1 74 ? -35.058 25.514 6.820 1.00 54.12 74 ARG A N 1
ATOM 580 C CA . ARG A 1 74 ? -35.970 26.649 6.906 1.00 54.12 74 ARG A CA 1
ATOM 581 C C . ARG A 1 74 ? -37.322 26.184 6.384 1.00 54.12 74 ARG A C 1
ATOM 583 O O . ARG A 1 74 ? -37.521 26.117 5.177 1.00 54.12 74 ARG A O 1
ATOM 590 N N . LEU A 1 75 ? -38.234 25.851 7.298 1.00 56.78 75 LEU A N 1
ATOM 591 C CA . LEU A 1 75 ? -39.652 25.768 6.966 1.00 56.78 75 LEU A CA 1
ATOM 592 C C . LEU A 1 75 ? -40.078 27.127 6.399 1.00 56.78 75 LEU A C 1
ATOM 594 O O . LEU A 1 75 ? -39.842 28.163 7.026 1.00 56.78 75 LEU A O 1
ATOM 598 N N . ASN A 1 76 ? -40.709 27.126 5.228 1.00 58.09 76 ASN A N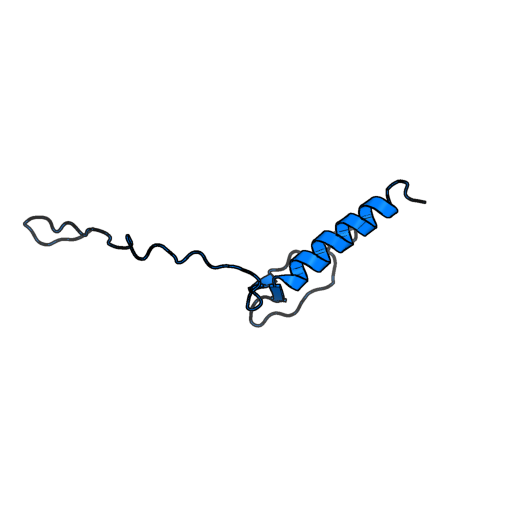 1
ATOM 599 C CA . ASN A 1 76 ? -41.508 28.274 4.818 1.00 58.09 76 ASN A CA 1
ATOM 600 C C . ASN A 1 76 ? -42.788 28.340 5.672 1.00 58.09 76 ASN A C 1
ATOM 602 O O . ASN A 1 76 ? -43.146 27.381 6.358 1.00 58.09 76 ASN A O 1
ATOM 606 N N . GLU A 1 77 ? -43.502 29.463 5.606 1.00 59.88 77 GLU A N 1
ATOM 607 C CA . GLU A 1 77 ? -44.773 29.698 6.316 1.00 59.88 77 GLU A CA 1
ATOM 608 C C . GLU A 1 77 ? -45.881 28.666 6.012 1.00 59.88 77 GLU A C 1
ATOM 610 O O . GLU A 1 77 ? -46.894 28.628 6.704 1.00 59.88 77 GLU A O 1
ATOM 615 N N . ASN A 1 78 ? -45.650 27.778 5.036 1.00 64.12 78 ASN A N 1
ATOM 616 C CA . ASN A 1 78 ? -46.550 26.712 4.601 1.00 64.12 78 ASN A CA 1
ATOM 617 C C . ASN A 1 78 ? -46.046 25.290 4.942 1.00 64.12 78 ASN A C 1
ATOM 619 O O . ASN A 1 78 ? -46.645 24.310 4.504 1.00 64.12 78 ASN A O 1
ATOM 623 N N . GLY A 1 79 ? -44.967 25.150 5.720 1.00 57.28 79 GLY A N 1
ATOM 624 C CA . GLY A 1 79 ? -44.572 23.882 6.343 1.00 57.28 79 GLY A CA 1
ATOM 625 C C . GLY A 1 79 ? -43.900 22.830 5.454 1.00 57.28 79 GLY A C 1
ATOM 626 O O . GLY A 1 79 ? -43.839 21.671 5.860 1.00 57.28 79 GLY A O 1
ATOM 627 N N . VAL A 1 80 ? -43.376 23.186 4.276 1.00 55.50 80 VAL A N 1
ATOM 628 C CA . VAL A 1 80 ? -42.697 22.225 3.378 1.00 55.50 80 VAL A CA 1
ATOM 629 C C . VAL A 1 80 ? -41.179 22.430 3.411 1.00 55.50 80 VAL A C 1
ATOM 631 O O . VAL A 1 80 ? -40.703 23.548 3.220 1.00 55.50 80 VAL A O 1
ATOM 634 N N . ALA A 1 81 ? -40.428 21.349 3.649 1.00 54.94 81 ALA A N 1
ATOM 635 C CA . ALA A 1 81 ? -38.964 21.322 3.634 1.00 54.94 81 ALA A CA 1
ATOM 636 C C . ALA A 1 81 ? -38.434 20.819 2.277 1.00 54.94 81 ALA A C 1
ATOM 638 O O . ALA A 1 81 ? -38.990 19.869 1.725 1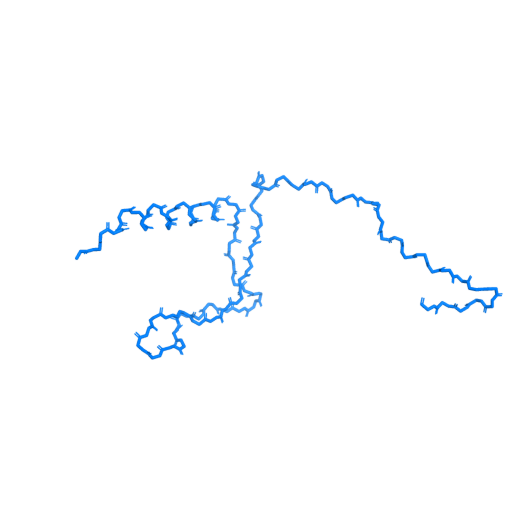.00 54.94 81 ALA A O 1
ATOM 639 N N . TYR A 1 82 ? -37.360 21.436 1.776 1.00 52.28 82 TYR A N 1
ATOM 640 C CA . TYR A 1 82 ? -36.521 20.918 0.688 1.00 52.28 82 TYR A CA 1
ATOM 641 C C . TYR A 1 82 ? -35.119 20.646 1.221 1.00 52.28 82 TYR A C 1
ATOM 643 O O . TYR A 1 82 ? -34.637 21.490 2.016 1.00 52.28 82 TYR A O 1
#

Secondary structure (DSSP, 8-state):
--TTHHHHHHHHHHHHHHHHHHEEEEESTT-PPP--BSSSSS-PBPP--EEEEEPTTSS--PPP-S----------TT----

Sequence (82 aa):
MCPAESLANLEVFLYLTRLLQKFTVLPEDGTTIDLNYDTEGFCIPKSQRLRFIPRNGSIKTKAPNLLQAEMPSRLNENGVAY

Foldseek 3Di:
DDPCVVVVVVVCVVVVVLQVVFWDKAFDPPDDADCQAPDDPDSHGDDGDIDTHTDPPNDDPPPDPPDDPDPPQPQDPVGDGD

pLDDT: mean 81.29, std 18.06, range [45.06, 98.31]

Organism: Ixodes scapularis (NCBI:txid6945)

InterPro domains:
  IPR036396 Cytochrome P450 superfamily [G3DSA:1.10.630.10] (1-59)
  IPR036396 Cytochrome P450 superfamily [SSF48264] (1-55)

Radius of gyration: 23.14 Å; chains: 1; bounding box: 71×42×40 Å